Protein AF-A0A016WJJ8-F1 (afdb_monomer_lite)

pLDDT: mean 86.13, std 13.14, range [51.06, 98.06]

Sequence (98 aa):
MSLLCRIGEKSEDFELDQMRNQFADVKVPLELLDVLDQGKNPQLYTKEVLERTLQKNKEVNGKVETYKKFHAALLKELGEEMPEDTMTYRNIRDILDK

Structure (mmCIF, N/CA/C/O backbone):
data_AF-A0A016WJJ8-F1
#
_entry.id   AF-A0A016WJJ8-F1
#
loop_
_atom_site.group_PDB
_atom_site.id
_atom_site.type_symbol
_atom_site.label_atom_id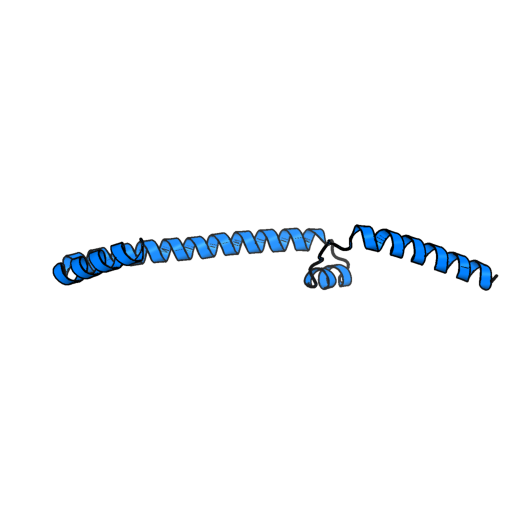
_atom_site.label_alt_id
_atom_site.label_comp_id
_atom_site.label_asym_id
_atom_site.label_entity_id
_atom_site.label_seq_id
_atom_site.pdbx_PDB_ins_code
_atom_site.Cartn_x
_atom_site.Cartn_y
_atom_site.Cartn_z
_atom_site.occupancy
_atom_site.B_iso_or_equiv
_atom_site.auth_seq_id
_atom_site.auth_comp_id
_atom_site.auth_asym_id
_atom_site.auth_atom_id
_atom_site.pdbx_PDB_model_num
ATOM 1 N N . MET A 1 1 ? 26.823 -12.408 -53.779 1.00 51.12 1 MET A N 1
ATOM 2 C CA . MET A 1 1 ? 26.608 -11.342 -52.774 1.00 51.12 1 MET A CA 1
ATOM 3 C C . MET A 1 1 ? 25.330 -11.517 -51.944 1.00 51.12 1 MET A C 1
ATOM 5 O O . MET A 1 1 ? 25.387 -11.233 -50.762 1.00 51.12 1 MET A O 1
ATOM 9 N N . SER A 1 2 ? 24.216 -12.049 -52.479 1.00 58.06 2 SER A N 1
ATOM 10 C CA . SER A 1 2 ? 22.962 -12.225 -51.704 1.00 58.06 2 SER A CA 1
ATOM 11 C C . SER A 1 2 ? 22.970 -13.364 -50.658 1.00 58.06 2 SER A C 1
ATOM 13 O O . SER A 1 2 ? 22.401 -13.190 -49.586 1.00 58.06 2 SER A O 1
ATOM 15 N N . LEU A 1 3 ? 23.622 -14.509 -50.919 1.00 57.75 3 LEU A N 1
ATOM 16 C CA . LEU A 1 3 ? 23.633 -15.639 -49.968 1.00 57.75 3 LEU A CA 1
ATOM 17 C C . LEU A 1 3 ? 24.550 -15.424 -48.753 1.00 57.75 3 LEU A C 1
ATOM 19 O O . LEU A 1 3 ? 24.188 -15.823 -47.656 1.00 57.75 3 LEU A O 1
ATOM 23 N N . LEU A 1 4 ? 25.711 -14.787 -48.933 1.00 54.78 4 LEU A N 1
ATOM 24 C CA . LEU A 1 4 ? 26.655 -14.511 -47.839 1.00 54.78 4 LEU A CA 1
ATOM 25 C C . LEU A 1 4 ? 26.093 -13.495 -46.832 1.00 54.78 4 LEU A C 1
ATOM 27 O O . LEU A 1 4 ? 26.250 -13.695 -45.636 1.00 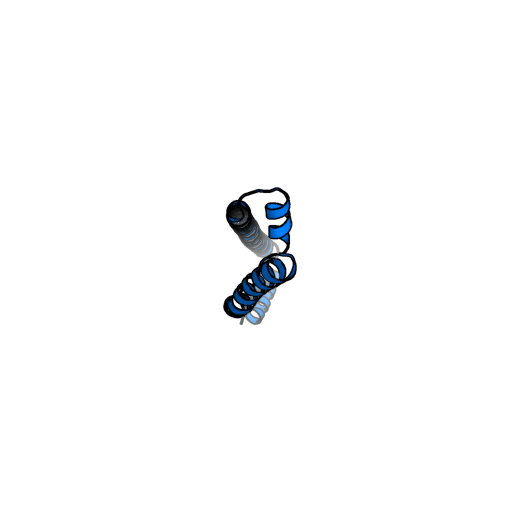54.78 4 LEU A O 1
ATOM 31 N N . CYS A 1 5 ? 25.364 -12.474 -47.300 1.00 57.34 5 CYS A N 1
ATOM 32 C CA . CYS A 1 5 ? 24.663 -11.526 -46.424 1.00 57.34 5 CYS A CA 1
ATOM 33 C C . CYS A 1 5 ? 23.561 -12.226 -45.603 1.00 57.34 5 CYS A C 1
ATOM 35 O O . CYS A 1 5 ? 23.451 -12.005 -44.405 1.00 57.34 5 CYS A O 1
ATOM 37 N N . ARG A 1 6 ? 22.824 -13.163 -46.222 1.00 58.19 6 ARG A N 1
ATOM 38 C CA . ARG A 1 6 ? 21.795 -13.981 -45.549 1.00 58.19 6 ARG A CA 1
ATOM 39 C C . ARG A 1 6 ? 22.342 -15.002 -44.552 1.00 58.19 6 ARG A C 1
ATOM 41 O O . ARG A 1 6 ? 21.633 -15.373 -43.624 1.00 58.19 6 ARG A O 1
ATOM 48 N N . ILE A 1 7 ? 23.558 -15.505 -44.764 1.00 61.91 7 ILE A N 1
ATOM 49 C CA . ILE A 1 7 ? 24.239 -16.369 -43.788 1.00 61.91 7 ILE A CA 1
ATOM 50 C C . ILE A 1 7 ? 24.721 -15.527 -42.597 1.00 61.91 7 ILE A C 1
ATOM 52 O O . ILE A 1 7 ? 24.579 -15.985 -41.470 1.00 61.91 7 ILE A O 1
ATOM 56 N N . GLY A 1 8 ? 25.203 -14.301 -42.843 1.00 59.62 8 GLY A N 1
ATOM 57 C CA . GLY A 1 8 ? 25.590 -13.342 -41.799 1.00 59.62 8 GLY A CA 1
ATOM 58 C C . GLY A 1 8 ? 24.431 -12.923 -40.886 1.00 59.62 8 GLY A C 1
ATOM 59 O O . GLY A 1 8 ? 24.562 -13.008 -39.670 1.00 59.62 8 GLY A O 1
ATOM 60 N N . GLU A 1 9 ? 23.268 -12.581 -41.451 1.00 58.88 9 GLU A N 1
ATOM 61 C CA . GLU A 1 9 ? 22.060 -12.257 -40.662 1.00 58.88 9 GLU A CA 1
ATOM 62 C C . GLU A 1 9 ? 21.588 -13.457 -39.818 1.00 58.88 9 GLU A C 1
ATOM 64 O O . GLU A 1 9 ? 21.271 -13.318 -38.641 1.00 58.88 9 GLU A O 1
ATOM 69 N N . LYS A 1 10 ? 21.622 -14.678 -40.378 1.00 59.75 10 LYS A N 1
ATOM 70 C CA . LYS A 1 10 ? 21.250 -15.894 -39.634 1.00 59.75 10 LYS A CA 1
ATOM 71 C C . LYS A 1 10 ? 22.198 -16.242 -38.487 1.00 59.75 10 LYS A C 1
ATOM 73 O O . LYS A 1 10 ? 21.764 -16.911 -37.552 1.00 59.75 10 LYS A O 1
ATOM 78 N N . SER A 1 11 ? 23.478 -15.875 -38.570 1.00 60.59 11 SER A N 1
ATOM 79 C CA . SER A 1 11 ? 24.417 -16.110 -37.467 1.00 60.59 11 SER A CA 1
ATOM 80 C C . SER A 1 11 ? 24.162 -15.187 -36.275 1.00 60.59 11 SER A C 1
ATOM 82 O O . SER A 1 11 ? 24.281 -15.649 -35.146 1.00 60.59 11 SER A O 1
ATOM 84 N N . GLU A 1 12 ? 23.753 -13.937 -36.504 1.00 61.75 12 GLU A N 1
ATOM 85 C CA . GLU A 1 12 ? 23.481 -12.966 -35.431 1.00 61.75 12 GLU A CA 1
ATOM 86 C C . GLU A 1 12 ? 22.199 -13.315 -34.653 1.00 61.75 12 GLU A C 1
ATOM 88 O O . GLU A 1 12 ? 22.202 -13.327 -33.420 1.00 61.75 12 GLU A O 1
ATOM 93 N N . ASP A 1 13 ? 21.131 -13.710 -35.357 1.00 67.94 13 ASP A N 1
ATOM 94 C CA . ASP A 1 13 ? 19.883 -14.172 -34.728 1.00 67.94 13 ASP A CA 1
ATOM 95 C C . ASP A 1 13 ? 20.095 -15.436 -33.867 1.00 67.94 13 ASP A C 1
ATOM 97 O O . ASP A 1 13 ? 19.475 -15.599 -32.814 1.00 67.94 13 ASP A O 1
ATOM 101 N N . PHE A 1 14 ? 21.005 -16.328 -34.277 1.00 75.25 14 PHE A N 1
ATOM 102 C CA . PHE A 1 14 ? 21.310 -17.562 -33.544 1.00 75.25 14 PHE A CA 1
ATOM 103 C C . PHE A 1 14 ? 22.039 -17.309 -32.215 1.00 75.25 14 PHE A C 1
ATOM 105 O O . PHE A 1 14 ? 21.783 -18.0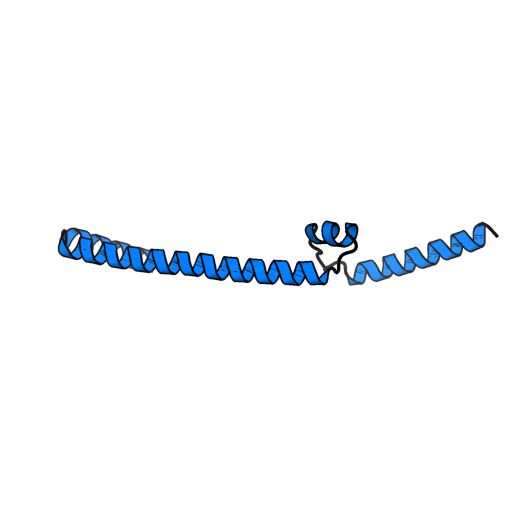00 -31.224 1.00 75.25 14 PHE A O 1
ATOM 112 N N . GLU A 1 15 ? 22.934 -16.322 -32.166 1.00 78.31 15 GLU A N 1
ATOM 113 C CA . GLU A 1 15 ? 23.609 -15.931 -30.923 1.00 78.31 15 GLU A CA 1
ATOM 114 C C . GLU A 1 15 ? 22.634 -15.277 -29.934 1.00 78.31 15 GLU A C 1
ATOM 116 O O . GLU A 1 15 ? 22.658 -15.592 -28.738 1.00 78.31 15 GLU A O 1
ATOM 121 N N . LEU A 1 16 ? 21.713 -14.443 -30.431 1.00 77.44 16 LEU A N 1
ATOM 122 C CA . LEU A 1 16 ? 20.627 -13.863 -29.633 1.00 77.44 16 LEU A CA 1
ATOM 123 C C . LEU A 1 16 ? 19.719 -14.946 -29.035 1.00 77.44 16 LEU A C 1
ATOM 125 O O . LEU A 1 16 ? 19.385 -14.887 -27.848 1.00 77.44 16 LEU A O 1
ATOM 129 N N . ASP A 1 17 ? 19.378 -15.972 -29.816 1.00 79.50 17 ASP A N 1
ATOM 130 C CA . ASP A 1 17 ? 18.577 -17.106 -29.346 1.00 79.50 17 ASP A CA 1
ATOM 131 C C . ASP A 1 17 ? 19.304 -17.954 -28.286 1.00 79.50 17 ASP A C 1
ATOM 133 O O . ASP A 1 17 ? 18.673 -18.418 -27.331 1.00 79.50 17 ASP A O 1
ATOM 137 N N . GLN A 1 18 ? 20.630 -18.122 -28.376 1.00 81.56 18 GLN A N 1
ATOM 138 C CA . GLN A 1 18 ? 21.401 -18.768 -27.302 1.00 81.56 18 GLN A CA 1
ATOM 139 C C . GLN A 1 18 ? 21.391 -17.947 -26.008 1.00 81.56 18 GLN A C 1
ATOM 141 O O . GLN A 1 18 ? 21.274 -18.511 -24.915 1.00 81.56 18 GLN A O 1
ATOM 146 N N . MET A 1 19 ? 21.500 -16.621 -26.115 1.00 79.62 19 MET A N 1
ATOM 147 C CA . MET A 1 19 ? 21.468 -15.721 -24.961 1.00 79.62 19 MET A CA 1
ATOM 148 C C . MET A 1 19 ? 20.079 -15.611 -24.339 1.00 79.62 19 MET A C 1
ATOM 150 O O . MET A 1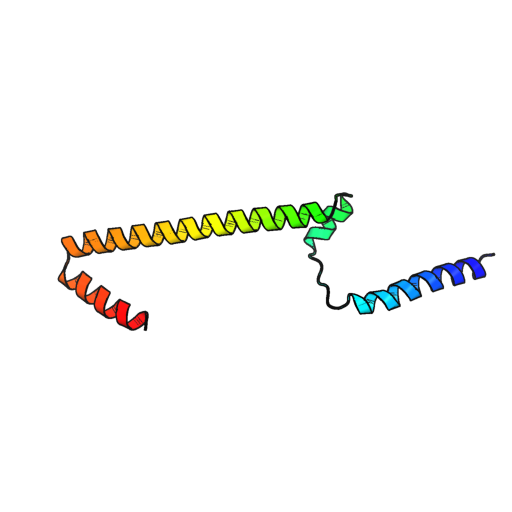 19 ? 19.971 -15.454 -23.125 1.00 79.62 19 MET A O 1
ATOM 154 N N . ARG A 1 20 ? 19.008 -15.768 -25.124 1.00 77.88 20 ARG A N 1
ATOM 155 C CA . ARG A 1 20 ? 17.624 -15.743 -24.631 1.00 77.88 20 ARG A CA 1
ATOM 156 C C . ARG A 1 20 ? 17.398 -16.720 -23.477 1.00 77.88 20 ARG A C 1
ATOM 158 O O . ARG A 1 20 ? 16.750 -16.367 -22.494 1.00 77.88 20 ARG A O 1
ATOM 165 N N . ASN A 1 21 ? 17.971 -17.921 -23.567 1.00 80.50 21 ASN A N 1
ATOM 166 C CA . ASN A 1 21 ? 17.851 -18.940 -22.522 1.00 80.50 21 ASN A CA 1
ATOM 167 C C . ASN A 1 21 ? 18.502 -18.515 -21.193 1.00 80.50 21 ASN A C 1
ATOM 169 O O . ASN A 1 21 ? 18.091 -18.995 -20.142 1.00 80.50 21 ASN A O 1
ATOM 173 N N . GLN A 1 22 ? 19.465 -17.587 -21.216 1.00 84.69 22 GLN A N 1
ATOM 174 C CA . GLN A 1 22 ? 20.113 -17.053 -20.009 1.00 84.69 22 GLN A CA 1
ATOM 175 C C . GLN A 1 22 ? 19.203 -16.088 -19.233 1.00 84.69 22 GLN A C 1
ATOM 177 O O . GLN A 1 22 ? 19.398 -15.890 -18.037 1.00 84.69 22 GLN A O 1
ATOM 182 N N . PHE A 1 23 ? 18.193 -15.514 -19.893 1.00 82.38 23 PHE A N 1
ATOM 183 C CA . PHE A 1 23 ? 17.249 -14.558 -19.305 1.00 82.38 23 PHE A CA 1
ATOM 184 C C . PHE A 1 23 ? 15.821 -15.110 -19.219 1.00 82.38 23 PHE A C 1
ATOM 186 O O . PHE A 1 23 ? 14.886 -14.348 -18.982 1.00 82.38 23 PHE A O 1
ATOM 193 N N . ALA A 1 24 ? 15.637 -16.424 -19.389 1.00 79.56 24 ALA A N 1
ATOM 194 C CA . ALA A 1 24 ? 14.318 -17.058 -19.413 1.00 79.56 24 ALA A CA 1
ATOM 195 C C . ALA A 1 24 ? 13.497 -16.814 -18.128 1.00 79.56 24 ALA A C 1
ATOM 197 O O . ALA A 1 24 ? 12.272 -16.717 -18.192 1.00 79.56 24 ALA A O 1
ATOM 198 N N . ASP A 1 25 ? 14.168 -16.650 -16.984 1.00 85.88 25 ASP A N 1
ATOM 199 C CA . ASP A 1 25 ? 13.529 -16.394 -15.686 1.00 85.88 25 ASP A CA 1
ATOM 200 C C . ASP A 1 25 ? 13.283 -14.902 -15.397 1.00 85.88 25 ASP A C 1
ATOM 202 O O . ASP A 1 25 ? 12.622 -14.547 -14.415 1.00 85.88 25 ASP A O 1
ATOM 206 N N . VAL A 1 26 ? 13.791 -14.000 -16.244 1.00 88.00 26 VAL A N 1
ATOM 207 C CA . VAL A 1 26 ? 13.635 -12.556 -16.059 1.00 88.00 26 VAL A CA 1
ATOM 208 C C . VAL A 1 26 ? 12.290 -12.112 -16.622 1.00 88.00 26 VAL A C 1
ATOM 210 O O . VAL A 1 26 ? 12.053 -12.119 -17.828 1.00 88.00 26 VAL A O 1
ATOM 213 N N . LYS A 1 27 ? 11.395 -11.676 -15.734 1.00 87.88 27 LYS A N 1
ATOM 214 C CA . LYS A 1 27 ? 10.092 -11.120 -16.115 1.00 87.88 27 LYS A CA 1
ATOM 215 C C . LYS A 1 27 ? 10.185 -9.609 -16.260 1.00 87.88 27 LYS A C 1
ATOM 217 O O . LYS A 1 27 ? 10.490 -8.910 -15.296 1.00 87.88 27 LYS A O 1
ATOM 222 N N . VAL A 1 28 ? 9.867 -9.113 -17.451 1.00 87.62 28 VAL A N 1
ATOM 223 C CA . VAL A 1 28 ? 9.824 -7.678 -17.744 1.00 87.62 28 VAL A CA 1
ATOM 224 C C . VAL A 1 28 ? 8.371 -7.190 -17.685 1.00 87.62 28 VAL A C 1
ATOM 226 O O . VAL A 1 28 ? 7.508 -7.796 -18.322 1.00 87.62 28 VAL A O 1
ATOM 229 N N . PRO A 1 29 ? 8.063 -6.124 -16.924 1.00 91.31 29 PRO A N 1
ATOM 230 C CA . PRO A 1 29 ? 6.729 -5.529 -16.911 1.00 91.31 29 PRO A CA 1
ATOM 23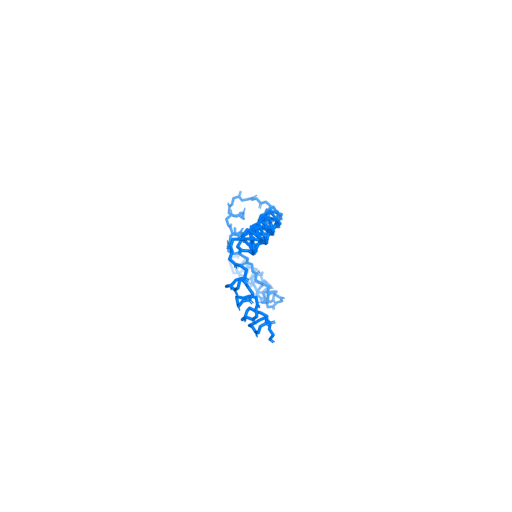1 C C . PRO A 1 29 ? 6.327 -5.001 -18.292 1.00 91.31 29 PRO A C 1
ATOM 233 O O . PRO A 1 29 ? 7.116 -4.317 -18.938 1.00 91.31 29 PRO A O 1
ATOM 236 N N . LEU A 1 30 ? 5.085 -5.254 -18.716 1.00 89.94 30 LEU A N 1
ATOM 237 C CA . LEU A 1 30 ? 4.577 -4.774 -20.010 1.00 89.94 30 LEU A CA 1
ATOM 238 C C . LEU A 1 30 ? 4.508 -3.244 -20.083 1.00 89.94 30 LEU A C 1
ATOM 240 O O . LEU A 1 30 ? 4.788 -2.680 -21.130 1.00 89.94 30 LEU A O 1
ATOM 244 N N . GLU A 1 31 ? 4.231 -2.577 -18.960 1.00 88.31 31 GLU A N 1
ATOM 245 C CA . GLU A 1 31 ? 4.230 -1.108 -18.847 1.00 88.31 31 GLU A CA 1
ATOM 246 C C . GLU A 1 31 ? 5.587 -0.480 -19.223 1.00 88.31 31 GLU A C 1
ATOM 248 O O . GLU A 1 31 ? 5.660 0.695 -19.573 1.00 88.31 31 GLU A O 1
ATOM 253 N N . LEU A 1 32 ? 6.679 -1.255 -19.177 1.00 92.69 32 LEU A N 1
ATOM 254 C CA . LEU A 1 32 ? 7.995 -0.784 -19.603 1.00 92.69 32 LEU A CA 1
ATOM 255 C C . LEU A 1 32 ? 8.091 -0.609 -21.125 1.00 92.69 32 LEU A C 1
ATOM 257 O O . LEU A 1 32 ? 8.886 0.210 -21.585 1.00 92.69 32 LEU A O 1
ATOM 261 N N . LEU A 1 33 ? 7.296 -1.355 -21.900 1.00 91.50 33 LEU A N 1
ATOM 262 C CA . LEU A 1 33 ? 7.282 -1.257 -23.362 1.00 91.50 33 LEU A CA 1
ATOM 263 C C . LEU A 1 33 ? 6.872 0.149 -23.809 1.00 91.50 33 LEU A C 1
ATOM 265 O O . LEU A 1 33 ? 7.545 0.725 -24.654 1.00 91.50 33 LEU A O 1
ATOM 269 N N . ASP A 1 34 ? 5.891 0.764 -23.144 1.00 91.19 34 ASP A N 1
ATOM 270 C CA . ASP A 1 34 ? 5.455 2.134 -23.448 1.00 91.19 34 ASP A CA 1
ATOM 271 C C . ASP A 1 34 ? 6.590 3.160 -23.276 1.00 91.19 34 ASP A C 1
ATOM 273 O O . ASP A 1 34 ? 6.670 4.157 -23.997 1.00 91.19 34 ASP A O 1
ATOM 277 N N . VAL A 1 35 ? 7.485 2.930 -22.311 1.00 91.75 35 VAL A N 1
ATOM 278 C CA . VAL A 1 35 ? 8.652 3.787 -22.052 1.00 91.75 35 VAL A CA 1
ATOM 279 C C . VAL A 1 35 ? 9.700 3.611 -23.151 1.00 91.75 35 VAL A C 1
ATOM 281 O O . VAL A 1 35 ? 10.285 4.602 -23.597 1.00 91.75 35 VAL A O 1
ATOM 284 N N . LEU A 1 36 ? 9.900 2.375 -23.615 1.00 92.75 36 LEU A N 1
ATOM 285 C CA . LEU A 1 36 ? 10.800 2.052 -24.723 1.00 92.75 36 LEU A CA 1
ATOM 286 C C . LEU A 1 36 ? 10.293 2.619 -26.054 1.00 92.75 36 LEU A C 1
ATOM 288 O O . LEU A 1 36 ? 11.071 3.258 -26.760 1.00 92.75 36 LEU A O 1
ATOM 292 N N . ASP A 1 37 ? 9.001 2.473 -26.353 1.00 93.56 37 ASP A N 1
ATOM 293 C CA . ASP A 1 37 ? 8.369 2.985 -27.577 1.00 93.56 37 ASP A CA 1
ATOM 294 C C . ASP A 1 37 ? 8.457 4.516 -27.674 1.00 93.56 37 ASP A C 1
ATOM 296 O O . ASP A 1 37 ? 8.565 5.089 -28.758 1.00 93.56 37 ASP A O 1
ATOM 300 N N . GLN A 1 38 ? 8.475 5.198 -26.526 1.00 92.94 38 GLN A N 1
ATOM 301 C CA . GLN A 1 38 ? 8.680 6.645 -26.429 1.00 92.94 38 GLN A CA 1
ATOM 302 C C . GLN A 1 38 ? 10.163 7.062 -26.462 1.00 92.94 38 GLN A C 1
ATOM 304 O O . GLN A 1 38 ? 10.459 8.255 -26.371 1.00 92.94 38 GLN A O 1
ATOM 309 N N . GLY A 1 39 ? 11.103 6.114 -26.541 1.00 92.75 39 GLY A N 1
ATOM 310 C CA . GLY A 1 39 ? 12.546 6.372 -26.510 1.00 92.75 39 GLY A CA 1
ATOM 311 C C . GLY A 1 39 ? 13.063 6.884 -25.160 1.00 92.75 39 GLY A C 1
ATOM 312 O O . GLY A 1 39 ? 14.110 7.532 -25.100 1.00 92.75 39 GLY A O 1
ATOM 313 N N . LYS A 1 40 ? 12.329 6.647 -24.067 1.00 93.12 40 LYS A N 1
ATOM 314 C CA . LYS A 1 40 ? 12.694 7.091 -22.715 1.00 93.12 40 LYS A CA 1
ATOM 315 C C . LYS A 1 40 ? 13.574 6.057 -22.015 1.00 93.12 40 LYS A C 1
ATOM 317 O O . LYS A 1 40 ? 13.545 4.870 -22.316 1.00 93.12 40 LYS A O 1
ATOM 322 N N . ASN A 1 41 ? 14.349 6.513 -21.028 1.00 93.00 41 ASN A N 1
ATOM 323 C CA . ASN A 1 41 ? 15.210 5.634 -20.238 1.00 93.00 41 ASN A CA 1
ATOM 324 C C . ASN A 1 41 ? 14.366 4.670 -19.367 1.00 93.00 41 ASN A C 1
ATOM 326 O O . ASN A 1 41 ? 13.644 5.151 -18.489 1.00 93.00 41 ASN A O 1
ATOM 330 N N . PRO A 1 42 ? 14.510 3.337 -19.515 1.00 93.06 42 PRO A N 1
ATOM 331 C CA . PRO A 1 42 ? 13.813 2.328 -18.707 1.00 93.06 42 PRO A CA 1
ATOM 332 C C . PRO A 1 42 ? 13.989 2.484 -17.191 1.00 93.06 42 PRO A C 1
ATOM 334 O O . PRO A 1 42 ? 13.109 2.119 -16.417 1.00 93.06 42 PRO A O 1
ATOM 337 N N . GLN A 1 43 ? 15.107 3.060 -16.738 1.00 92.06 43 GLN A N 1
ATOM 338 C CA . GLN A 1 43 ? 15.358 3.301 -15.313 1.00 92.06 43 GLN A CA 1
ATOM 339 C C . GLN A 1 43 ? 14.402 4.339 -14.705 1.00 92.06 43 GLN A C 1
ATOM 341 O O . GLN A 1 43 ? 14.175 4.328 -13.494 1.00 92.06 43 GLN A O 1
ATOM 346 N N . LEU A 1 44 ? 13.810 5.214 -15.527 1.00 93.12 44 LEU A N 1
ATOM 347 C CA . LEU A 1 44 ? 12.797 6.165 -15.066 1.00 93.12 44 LEU A CA 1
ATOM 348 C C . LEU A 1 44 ? 11.532 5.442 -14.604 1.00 93.12 44 LEU A C 1
ATOM 350 O O . LEU A 1 44 ? 11.015 5.774 -13.542 1.00 93.12 44 LEU A O 1
ATOM 354 N N . TYR A 1 45 ? 11.103 4.399 -15.321 1.00 93.50 45 TYR A N 1
ATOM 355 C CA . TYR A 1 45 ? 9.981 3.560 -14.897 1.00 93.50 45 TYR A CA 1
ATOM 356 C C . TYR A 1 45 ? 10.244 2.941 -13.523 1.00 93.50 45 TYR A C 1
ATOM 358 O O . TYR A 1 45 ? 9.416 3.045 -12.621 1.00 93.50 45 TYR A O 1
ATOM 366 N N . THR A 1 46 ? 11.429 2.351 -13.329 1.00 93.88 46 THR A N 1
ATOM 367 C CA . THR A 1 46 ? 11.815 1.759 -12.041 1.00 93.88 46 THR A CA 1
ATOM 368 C C . THR A 1 46 ? 11.724 2.785 -10.914 1.00 93.88 46 THR A C 1
ATOM 370 O O . THR A 1 46 ? 11.141 2.504 -9.867 1.00 93.88 46 THR A O 1
ATOM 373 N N . LYS A 1 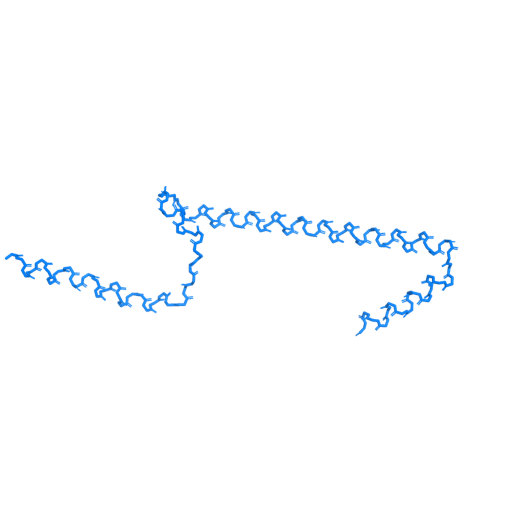47 ? 12.252 3.994 -11.138 1.00 95.12 47 LYS A N 1
ATOM 374 C CA . LYS A 1 47 ? 12.170 5.094 -10.174 1.00 95.12 47 LYS A CA 1
ATOM 375 C C . LYS A 1 47 ? 10.715 5.461 -9.857 1.00 95.12 47 LYS A C 1
ATOM 377 O O . LYS A 1 47 ? 10.345 5.493 -8.686 1.00 95.12 47 LYS A O 1
ATOM 382 N N . GLU A 1 48 ? 9.887 5.688 -10.872 1.00 94.31 48 GLU A N 1
ATOM 383 C CA . GLU A 1 48 ? 8.482 6.080 -10.704 1.00 94.31 48 GLU A CA 1
ATOM 384 C C . GLU A 1 48 ? 7.658 5.013 -9.973 1.00 94.31 48 GLU A C 1
ATOM 386 O O . GLU A 1 48 ? 6.831 5.331 -9.116 1.00 94.31 48 GLU A O 1
ATOM 391 N N . VAL A 1 49 ? 7.884 3.732 -10.278 1.00 95.12 49 VAL A N 1
ATOM 392 C CA . VAL A 1 49 ? 7.222 2.608 -9.602 1.00 95.12 49 VAL A CA 1
ATOM 393 C C . VAL A 1 49 ? 7.606 2.564 -8.127 1.00 95.12 49 VAL A C 1
ATOM 395 O O . VAL A 1 49 ? 6.728 2.394 -7.275 1.00 95.12 49 VAL A O 1
ATOM 398 N N . LEU A 1 50 ? 8.890 2.738 -7.805 1.00 96.62 50 LEU A N 1
ATOM 399 C CA . LEU A 1 50 ? 9.369 2.772 -6.423 1.00 96.62 50 LEU A CA 1
ATOM 400 C C . LEU A 1 50 ? 8.771 3.952 -5.654 1.00 96.62 50 LEU A C 1
ATOM 402 O O . LEU A 1 50 ? 8.235 3.762 -4.562 1.00 96.62 50 LEU A O 1
ATOM 406 N N . GLU A 1 51 ? 8.799 5.151 -6.236 1.00 97.38 51 GLU A N 1
ATOM 407 C CA . GLU A 1 51 ? 8.238 6.362 -5.629 1.00 97.38 51 GLU A CA 1
ATOM 408 C C . GLU A 1 51 ? 6.728 6.227 -5.393 1.00 97.38 51 GLU A C 1
ATOM 410 O O . GLU A 1 51 ? 6.244 6.475 -4.285 1.00 97.38 51 GLU A O 1
ATOM 415 N N . ARG A 1 52 ? 5.982 5.741 -6.393 1.00 96.50 52 ARG A N 1
ATOM 416 C CA . ARG A 1 52 ? 4.543 5.467 -6.280 1.00 96.50 52 ARG A CA 1
ATOM 417 C C . ARG A 1 52 ? 4.243 4.435 -5.197 1.00 96.50 52 ARG A C 1
ATOM 419 O O . ARG A 1 52 ? 3.307 4.613 -4.416 1.00 96.50 52 ARG A O 1
ATOM 426 N N . THR A 1 53 ? 5.031 3.365 -5.132 1.00 97.56 53 THR A N 1
ATOM 427 C CA . THR A 1 53 ? 4.864 2.304 -4.129 1.00 97.56 53 THR A CA 1
ATOM 428 C C . THR A 1 53 ? 5.123 2.836 -2.726 1.00 97.56 53 THR A C 1
ATOM 430 O O . THR A 1 53 ? 4.333 2.582 -1.817 1.00 97.56 53 THR A O 1
ATOM 433 N N . LEU A 1 54 ? 6.180 3.631 -2.550 1.00 97.56 54 LEU A N 1
ATOM 434 C CA . LEU A 1 54 ? 6.498 4.271 -1.279 1.00 97.56 54 LEU A CA 1
ATOM 435 C C . LEU A 1 54 ? 5.373 5.209 -0.830 1.00 97.56 54 LEU A C 1
ATOM 437 O O . LEU A 1 54 ? 4.951 5.155 0.326 1.00 97.56 54 LEU A O 1
ATOM 441 N N . GLN A 1 55 ? 4.865 6.042 -1.739 1.00 98.00 55 GLN A N 1
ATOM 442 C CA . GLN A 1 55 ? 3.772 6.962 -1.441 1.00 98.00 55 GLN A CA 1
ATOM 443 C C . GLN A 1 55 ? 2.502 6.208 -1.033 1.00 98.00 55 GLN A C 1
ATOM 445 O O . GLN A 1 55 ? 1.891 6.536 -0.016 1.00 98.00 55 GLN A O 1
ATOM 450 N N . LYS A 1 56 ? 2.142 5.153 -1.772 1.00 97.88 56 LYS A N 1
ATOM 451 C CA . LYS A 1 56 ? 0.972 4.325 -1.464 1.00 97.88 56 LYS A CA 1
ATOM 452 C C . LYS A 1 56 ? 1.121 3.590 -0.133 1.00 97.88 56 LYS A C 1
ATOM 454 O O . LYS A 1 56 ? 0.158 3.497 0.620 1.00 97.88 56 LYS A O 1
ATOM 459 N N . ASN A 1 57 ? 2.321 3.109 0.193 1.00 98.06 57 ASN A N 1
ATOM 460 C CA . ASN A 1 57 ? 2.596 2.475 1.482 1.00 98.06 57 ASN A CA 1
ATOM 461 C C . ASN A 1 57 ? 2.394 3.464 2.644 1.00 98.06 57 ASN A C 1
ATOM 463 O O . ASN A 1 57 ? 1.676 3.158 3.595 1.00 98.06 57 ASN A O 1
ATOM 467 N N . LYS A 1 58 ? 2.939 4.683 2.526 1.00 97.81 58 LYS A N 1
ATOM 468 C CA . LYS A 1 58 ? 2.731 5.756 3.512 1.00 97.81 58 LYS A CA 1
ATOM 469 C C . LYS A 1 58 ? 1.254 6.110 3.674 1.00 97.81 58 LYS A C 1
ATOM 471 O O . LYS A 1 58 ? 0.778 6.217 4.800 1.00 97.81 58 LYS A O 1
ATOM 476 N N . GLU A 1 59 ? 0.527 6.257 2.568 1.00 97.88 59 GLU A N 1
ATOM 477 C CA . GLU A 1 59 ? -0.906 6.558 2.587 1.00 97.88 59 GLU A CA 1
ATOM 478 C C . GLU A 1 59 ? -1.707 5.458 3.300 1.00 97.88 59 GLU A C 1
ATOM 480 O O . GLU A 1 59 ? -2.514 5.747 4.184 1.00 97.88 59 GLU A O 1
ATOM 485 N N . VAL A 1 60 ? -1.466 4.190 2.954 1.00 98.00 60 VAL A N 1
ATOM 486 C CA . VAL A 1 60 ? -2.151 3.047 3.573 1.00 98.00 60 VAL A CA 1
ATOM 487 C C . VAL A 1 60 ? -1.827 2.959 5.063 1.00 98.00 60 VAL A C 1
ATOM 489 O O . VAL A 1 60 ? -2.743 2.791 5.867 1.00 98.00 60 VAL A O 1
ATOM 492 N N . ASN A 1 61 ? -0.567 3.154 5.458 1.00 97.56 61 ASN A N 1
ATOM 493 C CA . ASN A 1 61 ? -0.191 3.189 6.872 1.00 97.56 61 ASN A CA 1
ATOM 494 C C . ASN A 1 61 ? -0.892 4.329 7.623 1.00 97.56 61 ASN A C 1
ATOM 496 O O . ASN A 1 61 ? -1.395 4.109 8.723 1.00 97.56 61 ASN A O 1
ATOM 500 N N . GLY A 1 62 ? -1.002 5.514 7.016 1.00 97.88 62 GLY A N 1
ATOM 501 C CA . GLY A 1 62 ? -1.746 6.636 7.593 1.00 97.88 62 GLY A CA 1
ATOM 502 C C . GLY A 1 62 ? -3.236 6.330 7.782 1.00 97.88 62 GLY A C 1
ATOM 503 O O . GLY A 1 62 ? -3.814 6.672 8.818 1.00 97.88 62 GLY A O 1
ATOM 504 N N . LYS A 1 63 ? -3.856 5.615 6.832 1.00 98.00 63 LYS A N 1
ATOM 505 C CA . LYS A 1 63 ? -5.236 5.118 6.978 1.00 98.00 63 LYS A CA 1
ATOM 506 C C . LYS A 1 63 ? -5.339 4.143 8.146 1.00 98.00 63 LYS A C 1
ATOM 508 O O . LYS A 1 63 ? -6.189 4.331 9.009 1.00 98.00 63 LYS A O 1
ATOM 513 N N . VAL A 1 64 ? -4.451 3.148 8.217 1.00 97.56 64 VAL A N 1
ATOM 514 C CA . VAL A 1 64 ? -4.416 2.169 9.318 1.00 97.56 64 VAL A CA 1
ATOM 515 C C . VAL A 1 64 ? -4.279 2.865 10.673 1.00 97.56 64 VAL A C 1
ATOM 517 O O . VAL A 1 64 ? -5.006 2.538 11.608 1.00 97.56 64 VAL A O 1
ATOM 520 N N . GLU A 1 65 ? -3.387 3.845 10.790 1.00 97.69 65 GLU A N 1
ATOM 521 C CA . GLU A 1 65 ? -3.199 4.596 12.030 1.00 97.69 65 GLU A CA 1
ATOM 522 C C . GLU A 1 65 ? -4.443 5.414 12.405 1.00 97.69 65 GLU A C 1
ATOM 524 O O . GLU A 1 65 ? -4.862 5.409 13.564 1.00 97.69 65 GLU A O 1
ATOM 529 N N . THR A 1 66 ? -5.078 6.058 11.425 1.00 97.94 66 THR A N 1
ATOM 530 C CA . THR A 1 66 ? -6.329 6.800 11.630 1.00 97.94 66 THR A CA 1
ATOM 531 C C . THR A 1 66 ? -7.447 5.884 12.117 1.00 97.94 66 THR A C 1
ATOM 533 O O . THR A 1 66 ? -8.102 6.200 13.109 1.00 97.94 66 THR A O 1
ATOM 536 N N . TYR A 1 67 ? -7.629 4.719 11.489 1.00 97.25 67 TYR A N 1
ATOM 537 C CA . TYR A 1 67 ? -8.632 3.744 11.918 1.00 97.25 67 TYR A CA 1
ATOM 538 C C . TYR A 1 67 ? -8.360 3.217 13.328 1.00 97.25 67 TYR A C 1
ATOM 540 O O . TYR A 1 67 ? -9.294 3.090 14.114 1.00 97.25 67 TYR A O 1
ATOM 548 N N . LYS A 1 68 ? -7.093 2.975 13.690 1.00 96.12 68 LYS A N 1
ATOM 549 C CA . LYS A 1 68 ? -6.720 2.577 15.057 1.00 96.12 68 LYS A CA 1
ATOM 550 C C . LYS A 1 68 ? -7.085 3.651 16.084 1.00 96.12 68 LYS A C 1
ATOM 552 O O . LYS A 1 68 ? -7.667 3.325 17.116 1.00 96.12 68 LYS A O 1
ATOM 557 N N . LYS A 1 69 ? -6.778 4.922 15.797 1.00 96.94 69 LYS A N 1
ATOM 558 C CA . LYS A 1 69 ? -7.128 6.057 16.670 1.00 96.94 69 LYS A CA 1
ATOM 559 C C . LYS A 1 69 ? -8.640 6.221 16.799 1.00 96.94 69 LYS A C 1
ATOM 561 O O . LYS A 1 69 ? -9.138 6.370 17.908 1.00 96.94 69 LYS A O 1
ATOM 566 N N . PHE A 1 70 ? -9.361 6.136 15.684 1.00 97.00 70 PHE A N 1
ATOM 567 C CA . PHE A 1 70 ? -10.819 6.216 15.664 1.00 97.00 70 PHE A CA 1
ATOM 568 C C . PHE A 1 70 ? -11.462 5.090 16.477 1.00 97.00 70 PHE A C 1
ATOM 570 O O . PHE A 1 70 ? -12.302 5.350 17.330 1.00 97.00 70 PHE A O 1
ATOM 577 N N . HIS A 1 71 ? -11.011 3.851 16.282 1.00 93.75 71 HIS A N 1
ATOM 578 C CA . HIS A 1 71 ? -11.475 2.702 17.052 1.00 93.75 71 HIS A CA 1
ATOM 579 C C . HIS A 1 71 ? -11.217 2.872 18.560 1.00 93.75 71 HIS A C 1
ATOM 581 O O . HIS A 1 71 ? -12.096 2.589 19.369 1.00 93.75 71 HIS A O 1
ATOM 587 N N . ALA A 1 72 ? -10.036 3.364 18.953 1.00 93.75 72 ALA A N 1
ATOM 588 C CA . ALA A 1 72 ? -9.730 3.643 20.356 1.00 93.75 72 ALA A CA 1
ATOM 589 C C . ALA A 1 72 ? -10.631 4.742 20.948 1.00 93.75 72 ALA A C 1
ATOM 591 O O . ALA A 1 72 ? -11.104 4.593 22.072 1.00 93.75 72 ALA A O 1
ATOM 592 N N . ALA A 1 73 ? -10.894 5.811 20.189 1.00 96.38 73 ALA A N 1
ATOM 593 C CA . ALA A 1 73 ? -11.802 6.877 20.602 1.00 96.38 73 ALA A CA 1
ATOM 594 C C . ALA A 1 73 ? -13.240 6.361 20.765 1.00 96.38 73 ALA A C 1
ATOM 596 O O . ALA A 1 73 ? -13.845 6.580 21.806 1.00 96.38 73 ALA A O 1
ATOM 597 N N . LEU A 1 74 ? -13.754 5.596 19.797 1.00 94.38 74 LEU A N 1
ATOM 598 C CA . LEU A 1 74 ? -15.080 4.981 19.894 1.00 94.38 74 LEU A CA 1
ATOM 599 C C . LEU A 1 74 ? -15.212 4.078 21.122 1.00 94.38 74 LEU A C 1
ATOM 601 O O . LEU A 1 74 ? -16.189 4.177 21.852 1.00 94.38 74 LEU A O 1
ATOM 605 N N . LEU A 1 75 ? -14.224 3.218 21.377 1.00 92.44 75 LEU A N 1
ATOM 606 C CA . LEU A 1 75 ? -14.233 2.339 22.550 1.00 92.44 75 LEU A CA 1
ATOM 607 C C . LEU A 1 75 ? -14.180 3.092 23.878 1.00 92.44 75 LEU A C 1
ATOM 609 O O . LEU A 1 75 ? -14.624 2.554 24.893 1.00 92.44 75 LEU A O 1
ATOM 613 N N . LYS A 1 76 ? -13.582 4.286 23.889 1.00 93.56 76 LYS A N 1
ATOM 614 C CA . LYS A 1 76 ? -13.554 5.154 25.063 1.00 93.56 76 LYS A CA 1
ATOM 615 C C . LYS A 1 76 ? -14.949 5.715 25.328 1.00 93.56 76 LYS A C 1
ATOM 617 O O . LYS A 1 76 ? -15.467 5.498 26.415 1.00 93.56 76 LYS A O 1
ATOM 622 N N . GLU A 1 77 ? -15.562 6.349 24.331 1.00 95.50 77 GLU A N 1
ATOM 623 C CA . GLU A 1 77 ? -16.901 6.943 24.462 1.00 95.50 77 GLU A CA 1
ATOM 624 C C . GLU A 1 77 ? -17.967 5.878 24.775 1.00 95.50 77 GLU A C 1
ATOM 626 O O . GLU A 1 77 ? -18.784 6.057 25.672 1.00 95.50 77 GLU A O 1
ATOM 631 N N . LEU A 1 78 ? -17.908 4.711 24.122 1.00 93.38 78 LEU A N 1
ATOM 632 C CA . LEU A 1 78 ? -18.803 3.588 24.428 1.00 93.38 78 LEU A CA 1
ATOM 633 C C . LEU A 1 78 ? -18.604 3.047 25.848 1.00 93.38 78 LEU A C 1
ATOM 635 O O . LEU A 1 78 ? -19.570 2.642 26.485 1.00 93.38 78 LEU A O 1
ATOM 639 N N . GLY A 1 79 ? -17.371 3.046 26.358 1.00 92.88 79 GLY A N 1
ATOM 640 C CA . GLY A 1 79 ? -17.092 2.626 27.731 1.00 92.88 79 GLY A CA 1
ATOM 641 C C . GLY A 1 79 ? -17.634 3.593 28.784 1.00 92.88 79 GLY A C 1
ATOM 642 O O . GLY A 1 79 ? -17.926 3.157 29.895 1.00 92.88 79 GLY A O 1
ATOM 643 N N . GLU A 1 80 ? -17.767 4.877 28.441 1.00 93.19 80 GLU A N 1
ATOM 644 C CA . GLU A 1 80 ? -18.352 5.907 29.305 1.00 93.19 80 GLU A CA 1
ATOM 645 C C . GLU A 1 80 ? -19.890 5.844 29.290 1.00 93.19 80 GLU A C 1
ATOM 647 O O . GLU A 1 80 ? -20.502 5.896 30.354 1.00 93.19 80 GLU A O 1
ATOM 652 N N . GLU A 1 81 ? -20.510 5.659 28.118 1.00 95.50 81 GLU A N 1
ATOM 653 C CA . GLU A 1 81 ? -21.977 5.633 27.971 1.00 95.50 81 GLU A CA 1
ATOM 654 C C . GLU A 1 81 ? -22.598 4.258 28.296 1.00 95.50 81 GLU A C 1
ATOM 656 O O . GLU A 1 81 ? -23.671 4.172 28.890 1.00 95.50 81 GLU A O 1
ATOM 661 N N . MET A 1 82 ? -21.935 3.160 27.911 1.00 94.56 82 MET A N 1
ATOM 662 C CA . MET A 1 82 ? -22.457 1.785 27.990 1.00 94.56 82 MET A CA 1
ATOM 663 C C . MET A 1 82 ? -21.371 0.796 28.466 1.00 94.56 82 MET A C 1
ATOM 665 O O . MET A 1 82 ? -20.817 0.017 27.676 1.00 94.56 82 MET A O 1
ATOM 669 N N . PRO A 1 83 ? -21.038 0.797 29.770 1.00 91.25 83 PRO A N 1
ATOM 670 C CA . PRO A 1 83 ? -19.906 0.034 30.297 1.00 91.25 83 PRO A CA 1
ATOM 671 C C . PRO A 1 83 ? -20.091 -1.492 30.220 1.00 91.25 83 PRO A C 1
ATOM 673 O O . PRO A 1 83 ? -19.129 -2.200 29.913 1.00 91.25 83 PRO A O 1
ATOM 676 N N . GLU A 1 84 ? -21.300 -2.019 30.453 1.00 91.94 84 GLU A N 1
ATOM 677 C CA . GLU A 1 84 ? -21.559 -3.473 30.432 1.00 91.94 84 GLU A CA 1
ATOM 678 C C . GLU A 1 84 ? -21.440 -4.073 29.020 1.00 91.94 84 GLU A C 1
ATOM 680 O O . GLU A 1 84 ? -20.748 -5.080 28.814 1.00 91.94 84 GLU A O 1
ATOM 685 N N . ASP A 1 85 ? -22.035 -3.413 28.026 1.00 90.31 85 ASP A N 1
ATOM 686 C CA . ASP A 1 85 ? -21.964 -3.830 26.622 1.00 90.31 85 ASP A CA 1
ATOM 687 C C . ASP A 1 85 ? -20.533 -3.726 26.085 1.00 90.31 85 ASP A C 1
ATOM 689 O O . ASP A 1 85 ? -20.037 -4.633 25.408 1.00 90.31 85 ASP A O 1
ATOM 693 N N . THR A 1 86 ? -19.819 -2.658 26.455 1.00 89.81 86 THR A N 1
ATOM 694 C CA . THR A 1 86 ? -18.415 -2.466 26.074 1.00 89.81 86 THR A CA 1
ATOM 695 C C . THR A 1 86 ? -17.511 -3.555 26.653 1.00 89.81 86 THR A C 1
ATOM 697 O O . THR A 1 86 ? -16.612 -4.039 25.959 1.00 89.81 86 THR A O 1
ATOM 700 N N . MET A 1 87 ? -17.738 -3.981 27.899 1.00 89.44 87 MET A N 1
ATOM 701 C CA . MET A 1 87 ? -17.000 -5.099 28.498 1.00 89.44 87 MET A CA 1
ATOM 702 C C . MET A 1 87 ? -17.298 -6.424 27.794 1.00 89.44 87 MET A C 1
ATOM 704 O O . MET A 1 87 ? -16.372 -7.184 27.503 1.00 89.44 87 MET A O 1
ATOM 708 N N . THR A 1 88 ? -18.560 -6.676 27.446 1.00 92.19 88 THR A N 1
ATOM 709 C CA . THR A 1 88 ? -18.957 -7.865 26.677 1.00 92.19 88 THR A CA 1
ATOM 710 C C . THR A 1 88 ? -18.274 -7.899 25.308 1.00 92.19 88 THR A C 1
ATOM 712 O O . THR A 1 88 ? -17.694 -8.920 24.933 1.00 92.19 88 THR A O 1
ATOM 715 N N . TYR A 1 89 ? -18.252 -6.771 24.591 1.00 89.62 89 TYR A N 1
ATOM 716 C CA . TYR A 1 89 ? -17.555 -6.646 23.310 1.00 89.62 89 TYR A CA 1
ATOM 717 C C . TYR A 1 89 ? -16.051 -6.940 23.426 1.00 89.62 89 TYR A C 1
ATOM 719 O O . TYR A 1 89 ? -15.517 -7.708 22.625 1.00 89.62 89 TYR A O 1
ATOM 727 N N . ARG A 1 90 ? -15.365 -6.375 24.432 1.00 87.56 90 ARG A N 1
ATOM 728 C CA . ARG A 1 90 ? -13.923 -6.615 24.651 1.00 87.56 90 ARG A CA 1
ATOM 729 C C . ARG A 1 90 ? -13.626 -8.091 24.899 1.00 87.56 90 ARG A C 1
ATOM 731 O O . ARG A 1 90 ? -12.734 -8.639 24.259 1.00 87.56 90 ARG A O 1
ATOM 738 N N . ASN A 1 91 ? -14.425 -8.742 25.744 1.00 88.44 91 ASN A N 1
ATOM 739 C CA . ASN A 1 91 ? -14.269 -10.164 26.051 1.00 88.44 91 ASN A CA 1
ATOM 740 C C . ASN A 1 91 ? -14.419 -11.048 24.802 1.00 88.44 91 ASN A C 1
ATOM 742 O O . ASN A 1 91 ? -13.664 -12.001 24.637 1.00 88.44 91 ASN A O 1
ATOM 746 N N . ILE A 1 92 ? -15.367 -10.730 23.910 1.00 89.75 92 ILE A N 1
ATOM 747 C CA . ILE A 1 92 ? -15.557 -11.465 22.649 1.00 89.75 92 ILE A CA 1
ATOM 748 C C . ILE A 1 92 ? -14.389 -11.210 21.688 1.00 89.75 92 ILE A C 1
ATOM 750 O O . ILE A 1 92 ? -13.889 -12.144 21.063 1.00 89.75 92 ILE A O 1
ATOM 754 N N . ARG A 1 93 ? -13.931 -9.958 21.567 1.00 85.44 93 ARG A N 1
ATOM 755 C CA . ARG A 1 93 ? -12.838 -9.593 20.655 1.00 85.44 93 ARG A CA 1
ATOM 756 C C . ARG A 1 93 ? -11.522 -10.281 21.019 1.00 85.44 93 ARG A C 1
ATOM 758 O O . ARG A 1 93 ? -10.867 -10.827 20.140 1.00 85.44 93 ARG A O 1
ATOM 765 N N . ASP A 1 94 ? -11.176 -10.318 22.303 1.00 77.81 94 ASP A N 1
ATOM 766 C CA . ASP A 1 94 ? -9.936 -10.941 22.787 1.00 77.81 94 ASP A CA 1
ATOM 767 C C . ASP A 1 94 ? -9.900 -12.468 22.569 1.00 77.81 94 ASP A C 1
ATOM 769 O O . ASP A 1 94 ? -8.831 -13.079 22.610 1.00 77.81 94 ASP A O 1
ATOM 773 N N . ILE A 1 95 ? -11.058 -13.097 22.330 1.00 73.50 95 ILE A N 1
ATOM 774 C CA . ILE A 1 95 ? -11.163 -14.506 21.924 1.00 73.50 95 ILE A CA 1
ATOM 775 C C . ILE A 1 95 ? -10.890 -14.671 20.423 1.00 73.50 95 ILE A C 1
ATOM 777 O O . ILE A 1 95 ? -10.308 -15.675 20.034 1.00 73.50 95 ILE A O 1
ATOM 781 N N . LEU A 1 96 ? -11.299 -13.711 19.588 1.00 69.19 96 LEU A N 1
ATOM 782 C CA . LEU A 1 96 ? -11.133 -13.764 18.129 1.00 69.19 96 LEU A CA 1
ATOM 783 C C . LEU A 1 96 ? -9.705 -13.435 17.668 1.00 69.19 96 LEU A C 1
ATOM 785 O O . LEU A 1 96 ? -9.298 -13.885 16.601 1.00 69.19 96 LEU A O 1
ATOM 789 N N . ASP A 1 97 ? -8.964 -12.654 18.458 1.00 68.12 97 ASP A N 1
ATOM 790 C CA . ASP A 1 97 ? -7.566 -12.289 18.185 1.00 68.12 97 ASP A CA 1
ATOM 791 C C . ASP A 1 97 ? -6.549 -13.366 18.658 1.00 68.12 97 ASP A C 1
ATOM 793 O O . ASP A 1 97 ? -5.341 -13.184 18.475 1.00 68.12 97 ASP A O 1
ATOM 797 N N . LYS A 1 98 ? -7.012 -14.468 19.274 1.00 51.06 98 LYS A N 1
ATOM 798 C CA . LYS A 1 98 ? -6.208 -15.643 19.676 1.00 51.06 98 LYS A CA 1
ATOM 799 C C . LYS A 1 98 ? -6.317 -16.780 18.666 1.00 51.06 98 LYS A C 1
ATOM 801 O O . LYS A 1 98 ? -5.278 -17.447 18.463 1.00 51.06 98 LYS A O 1
#

InterPro domains:
  IPR019145 Mediator complex, subunit Med10 [PF09748] (15-90)

Radius of gyration: 29.59 Å; chains: 1; bounding box: 49×26×83 Å

Foldseek 3Di:
DVVVVVVVVVVVVVVVVVCCVVCVVPDDDPVLVVCVVVVHDSVVVVVVVVVVVVVVVVVVVVVVVVVVVVVVVVLVVCCVVPVVVSVVVVVVVVVVVD

Organism: NCBI:txid53326

Secondary structure (DSSP, 8-state):
-HHHHHHHHHHHHHHHHHHHGGGTT-PPPTHHHHHHHTT--HHHHHHHHHHHHHHHHHHHHHHHHHHHHHHHHHHHHHHHH-HHHHHHHHHHHHHHT-